Protein AF-A0A7C5SMZ6-F1 (afdb_monomer_lite)

Secondary structure (DSSP, 8-state):
-EEEEEEEEETTEEEEEEEEES-HHHHHHHHHHHHTT-HHHHHHHHHHTT-EEEEEETTEEEEETTSSEEEEEEE-SHHHHHTHHHHHHHHHHHHT-

Sequence (97 aa):
MICLDREVNYRGATFRIVIETVSDTLCREILGLVERGEFSKLLELIKLHGGCKILSENPLKVVSGDQQIVVTSEPLNPLAKQSWELVVSRVKEYCSH

pLDDT: mean 90.46, std 5.93, range [57.16, 96.88]

Structure (mmCIF, N/CA/C/O backbone):
data_AF-A0A7C5SMZ6-F1
#
_entry.id   AF-A0A7C5SMZ6-F1
#
loop_
_atom_site.group_PDB
_atom_site.id
_atom_site.type_symbol
_atom_site.label_atom_id
_atom_site.label_alt_id
_atom_site.label_comp_id
_atom_site.label_asym_id
_atom_site.label_entity_id
_atom_site.label_seq_id
_atom_site.pdbx_PDB_ins_code
_atom_site.Cartn_x
_atom_site.Cartn_y
_atom_site.Cartn_z
_atom_site.occupancy
_atom_site.B_iso_or_equiv
_atom_site.auth_seq_id
_atom_site.auth_comp_id
_atom_site.auth_asym_id
_atom_site.auth_atom_id
_atom_site.pdbx_PDB_model_num
ATOM 1 N N . MET A 1 1 ? -11.631 -9.492 2.477 1.00 92.94 1 MET A N 1
ATOM 2 C CA . MET A 1 1 ? -11.967 -9.719 1.054 1.00 92.94 1 MET A CA 1
ATOM 3 C C . MET A 1 1 ? -10.980 -8.937 0.2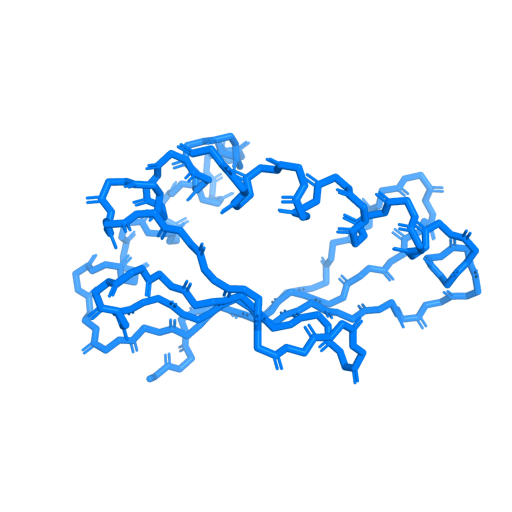07 1.00 92.94 1 MET A C 1
ATOM 5 O O . MET A 1 1 ? -10.726 -7.786 0.542 1.00 92.94 1 MET A O 1
ATOM 9 N N . ILE A 1 2 ? -10.445 -9.526 -0.868 1.00 94.31 2 ILE A N 1
ATOM 10 C CA . ILE A 1 2 ? -9.639 -8.776 -1.843 1.00 94.31 2 ILE A CA 1
ATOM 11 C C . ILE A 1 2 ? -10.581 -7.861 -2.621 1.00 94.31 2 ILE A C 1
ATOM 13 O O . ILE A 1 2 ? -11.523 -8.337 -3.249 1.00 94.31 2 ILE A O 1
ATOM 17 N N . CYS A 1 3 ? -10.333 -6.560 -2.544 1.00 94.31 3 CYS A N 1
ATOM 18 C CA . CYS A 1 3 ? -11.086 -5.552 -3.274 1.00 94.31 3 CYS A CA 1
ATOM 19 C C . CYS A 1 3 ? -10.407 -5.166 -4.589 1.00 94.31 3 CYS A C 1
ATOM 21 O O . CYS A 1 3 ? -11.061 -5.006 -5.615 1.00 94.31 3 CYS A O 1
ATOM 23 N N . LEU A 1 4 ? -9.082 -5.025 -4.553 1.00 94.31 4 LEU A N 1
ATOM 24 C CA . LEU A 1 4 ? -8.269 -4.651 -5.700 1.00 94.31 4 LEU A CA 1
ATOM 25 C C . LEU A 1 4 ? -6.988 -5.480 -5.692 1.00 94.31 4 LEU A C 1
ATOM 27 O O . LEU A 1 4 ? -6.353 -5.613 -4.651 1.00 94.31 4 LEU A O 1
ATOM 31 N N . ASP A 1 5 ? -6.596 -5.985 -6.854 1.00 95.69 5 ASP A N 1
ATOM 32 C CA . ASP A 1 5 ? -5.284 -6.583 -7.102 1.00 95.69 5 ASP A CA 1
ATOM 33 C C . ASP A 1 5 ? -4.814 -6.091 -8.469 1.00 95.69 5 ASP A C 1
ATOM 35 O O . ASP A 1 5 ? -5.435 -6.392 -9.493 1.00 95.69 5 ASP A O 1
ATOM 39 N N . ARG A 1 6 ? -3.794 -5.230 -8.483 1.00 93.56 6 ARG A N 1
ATOM 40 C CA . ARG A 1 6 ? -3.354 -4.564 -9.710 1.00 93.56 6 ARG A CA 1
ATOM 41 C C . ARG A 1 6 ? -1.858 -4.309 -9.727 1.00 93.56 6 ARG A C 1
ATOM 43 O O . ARG A 1 6 ? -1.259 -3.909 -8.732 1.00 93.56 6 ARG A O 1
ATOM 50 N N . GLU A 1 7 ? -1.282 -4.436 -10.914 1.00 94.62 7 GLU A N 1
ATOM 51 C CA . GLU A 1 7 ? 0.061 -3.954 -11.204 1.00 94.62 7 GLU A CA 1
ATOM 52 C C . GLU A 1 7 ? 0.035 -2.475 -11.605 1.00 94.62 7 GLU A C 1
ATOM 54 O O . GLU A 1 7 ? -0.708 -2.055 -12.498 1.00 94.62 7 GLU A O 1
ATOM 59 N N . VAL A 1 8 ? 0.868 -1.674 -10.947 1.00 89.69 8 VAL A N 1
ATOM 60 C CA . VAL A 1 8 ? 1.072 -0.260 -11.251 1.00 89.69 8 VAL A CA 1
ATOM 61 C C . VAL A 1 8 ? 2.470 -0.085 -11.817 1.00 89.69 8 VAL A C 1
ATOM 63 O O . VAL A 1 8 ? 3.462 -0.413 -11.164 1.00 89.69 8 VAL A O 1
ATOM 66 N N . ASN A 1 9 ? 2.546 0.455 -13.033 1.00 91.69 9 ASN A N 1
ATOM 67 C CA . ASN A 1 9 ? 3.802 0.821 -13.670 1.00 91.69 9 ASN A CA 1
ATOM 68 C C . ASN A 1 9 ? 4.013 2.334 -13.579 1.00 91.69 9 ASN A C 1
ATOM 70 O O . ASN A 1 9 ? 3.178 3.115 -14.036 1.00 91.69 9 ASN A O 1
ATOM 74 N N . TYR A 1 10 ? 5.145 2.746 -13.020 1.00 85.12 10 TYR A N 1
ATOM 75 C CA . TYR A 1 10 ? 5.563 4.139 -12.996 1.00 85.12 10 TYR A CA 1
ATOM 76 C C . TYR A 1 10 ? 7.016 4.249 -13.440 1.00 85.12 10 TYR A C 1
ATOM 78 O O . TYR A 1 10 ? 7.921 3.740 -12.780 1.00 85.12 10 TYR A O 1
ATOM 86 N N . ARG A 1 11 ? 7.247 4.924 -14.573 1.00 89.50 11 ARG A N 1
ATOM 87 C CA . ARG A 1 11 ? 8.587 5.107 -15.163 1.00 89.50 11 ARG A CA 1
ATOM 88 C C . ARG A 1 11 ? 9.362 3.783 -15.308 1.00 89.50 11 ARG A C 1
ATOM 90 O O . ARG A 1 11 ? 10.565 3.742 -15.082 1.00 89.50 11 ARG A O 1
ATOM 97 N N . GLY A 1 12 ? 8.665 2.695 -15.647 1.00 91.31 12 G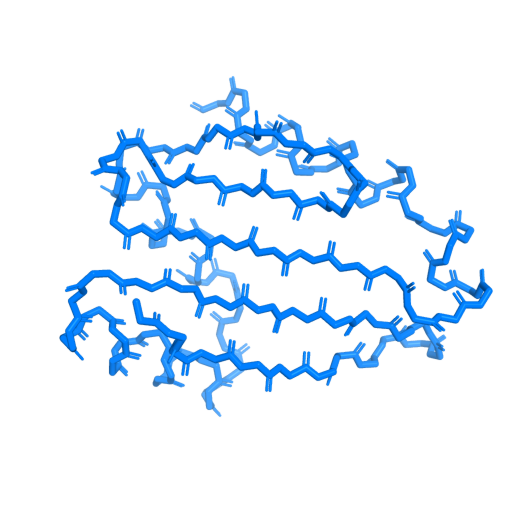LY A N 1
ATOM 98 C CA . GLY A 1 12 ? 9.249 1.360 -15.791 1.00 91.31 12 GLY A CA 1
ATOM 99 C C . GLY A 1 12 ? 9.375 0.563 -14.488 1.00 91.31 12 GLY A C 1
ATOM 100 O O . GLY A 1 12 ? 9.573 -0.648 -14.554 1.00 91.31 12 GLY A O 1
ATOM 101 N N . ALA A 1 13 ? 9.229 1.180 -13.311 1.00 93.69 13 ALA A N 1
ATOM 102 C CA . ALA A 1 13 ? 9.138 0.460 -12.044 1.00 93.69 13 ALA A CA 1
ATOM 103 C C . ALA A 1 13 ? 7.732 -0.134 -11.913 1.00 93.69 13 ALA A C 1
ATOM 105 O O . ALA A 1 13 ? 6.748 0.594 -12.027 1.00 93.69 13 ALA A O 1
ATOM 106 N N . THR A 1 14 ? 7.640 -1.448 -11.705 1.00 95.69 14 THR A N 1
ATOM 107 C CA . THR A 1 14 ? 6.350 -2.143 -11.577 1.00 95.69 14 THR A CA 1
ATOM 108 C C . THR A 1 14 ? 6.171 -2.646 -10.157 1.00 95.69 14 THR A C 1
ATOM 110 O O . THR A 1 14 ? 7.033 -3.356 -9.636 1.00 95.69 14 THR A O 1
ATOM 113 N N . PHE A 1 15 ? 5.045 -2.289 -9.554 1.00 94.06 15 PHE A N 1
ATOM 114 C CA . PHE A 1 15 ? 4.643 -2.721 -8.223 1.00 94.06 15 PHE A CA 1
ATOM 115 C C . PHE A 1 15 ? 3.310 -3.445 -8.321 1.00 94.06 15 PHE A C 1
ATOM 117 O O . PHE A 1 15 ? 2.432 -3.003 -9.060 1.00 94.06 15 PHE A O 1
ATOM 124 N N . ARG A 1 16 ? 3.131 -4.513 -7.553 1.00 95.81 16 ARG A N 1
ATOM 125 C CA . ARG A 1 16 ? 1.803 -5.072 -7.312 1.00 95.81 16 ARG A CA 1
ATOM 126 C C . ARG A 1 16 ? 1.219 -4.397 -6.090 1.00 95.81 16 ARG A C 1
ATOM 128 O O . ARG A 1 16 ? 1.907 -4.279 -5.081 1.00 95.81 16 ARG A O 1
ATOM 135 N N . ILE A 1 17 ? -0.033 -3.976 -6.181 1.00 93.69 17 ILE A N 1
ATOM 136 C CA . ILE A 1 17 ? -0.798 -3.420 -5.071 1.00 93.69 17 ILE A CA 1
ATOM 137 C C . ILE A 1 17 ? -2.047 -4.275 -4.898 1.00 93.69 17 ILE A C 1
ATOM 139 O O . ILE A 1 17 ? -2.861 -4.395 -5.814 1.00 93.69 17 ILE A O 1
ATOM 143 N N . VAL A 1 18 ? -2.194 -4.838 -3.706 1.00 95.81 18 VAL A N 1
ATOM 144 C CA . VAL A 1 18 ? -3.372 -5.577 -3.268 1.00 95.81 18 VAL A CA 1
ATOM 145 C C . VAL A 1 18 ? -4.032 -4.786 -2.151 1.00 95.81 18 VAL A C 1
ATOM 147 O O . VAL A 1 18 ? -3.380 -4.442 -1.166 1.00 95.81 18 VAL A O 1
ATOM 150 N N . ILE A 1 19 ? -5.318 -4.489 -2.297 1.00 94.50 19 ILE A N 1
ATOM 151 C CA . ILE A 1 19 ? -6.122 -3.836 -1.267 1.00 94.50 19 ILE A CA 1
ATOM 152 C C . ILE A 1 19 ? -7.194 -4.812 -0.816 1.00 94.50 19 ILE A C 1
ATOM 154 O O . ILE A 1 19 ? -8.013 -5.276 -1.612 1.00 94.50 19 ILE A O 1
ATOM 158 N N . GLU A 1 20 ? -7.200 -5.095 0.475 1.00 95.31 20 GLU A N 1
ATOM 159 C CA . GLU A 1 20 ? -8.194 -5.916 1.137 1.00 95.31 20 GLU A CA 1
ATOM 160 C C . GLU A 1 20 ? -9.054 -5.047 2.049 1.00 95.31 20 GLU A C 1
ATOM 162 O O . GLU A 1 20 ? -8.574 -4.112 2.691 1.00 95.31 20 GLU A O 1
ATOM 167 N N . THR A 1 21 ? -10.339 -5.372 2.125 1.00 94.19 21 THR A N 1
ATOM 168 C CA . THR A 1 21 ? -11.261 -4.744 3.068 1.00 94.19 21 THR A CA 1
ATOM 169 C C . THR A 1 21 ? -12.263 -5.751 3.616 1.00 94.19 21 THR A C 1
ATOM 171 O O . THR A 1 21 ? -12.458 -6.839 3.061 1.00 94.19 21 THR A O 1
ATOM 174 N N . VAL A 1 22 ? -12.878 -5.399 4.741 1.00 91.25 22 VAL A N 1
ATOM 175 C CA . VAL A 1 22 ? -13.966 -6.152 5.376 1.00 91.25 22 VAL A CA 1
ATOM 176 C C . VAL A 1 22 ? -15.355 -5.697 4.903 1.00 91.25 22 VAL A C 1
ATOM 178 O O . VAL A 1 22 ? -16.334 -6.367 5.213 1.00 91.25 22 VAL A O 1
ATOM 181 N N . SER A 1 23 ? -15.455 -4.588 4.154 1.00 91.69 23 SER A N 1
ATOM 182 C CA . SER A 1 23 ? -16.724 -3.953 3.763 1.00 91.69 23 SER A CA 1
ATOM 183 C C . SER A 1 23 ? -16.879 -3.819 2.244 1.00 91.69 23 SER A C 1
ATOM 185 O O . SER A 1 23 ? -16.060 -3.186 1.576 1.00 91.69 23 SER A O 1
ATOM 187 N N . ASP A 1 24 ? -17.985 -4.332 1.697 1.00 92.12 24 ASP A N 1
ATOM 188 C CA . ASP A 1 24 ? -18.356 -4.166 0.279 1.00 92.12 24 ASP A CA 1
ATOM 189 C C . ASP A 1 24 ? -18.550 -2.695 -0.113 1.00 92.12 24 ASP A C 1
ATOM 191 O O . ASP A 1 24 ? -18.330 -2.300 -1.260 1.00 92.12 24 ASP A O 1
ATOM 195 N N . THR A 1 25 ? -18.989 -1.866 0.833 1.00 92.50 25 THR A N 1
ATOM 196 C CA . THR A 1 25 ? -19.184 -0.431 0.608 1.00 92.50 25 THR A CA 1
ATOM 197 C C . THR A 1 25 ? -17.842 0.278 0.472 1.00 92.50 25 THR A C 1
ATOM 199 O O . THR A 1 25 ? -17.648 0.997 -0.506 1.00 92.50 25 THR A O 1
ATOM 202 N N . LEU A 1 26 ? -16.893 -0.002 1.375 1.00 91.19 26 LEU A N 1
ATOM 203 C CA . LEU A 1 26 ? -15.528 0.526 1.264 1.00 91.19 26 LEU A CA 1
ATOM 204 C C . LEU A 1 26 ? -14.855 0.039 -0.012 1.00 91.19 26 LEU A C 1
ATOM 206 O O . LEU A 1 26 ? -14.160 0.807 -0.672 1.00 91.19 26 LEU A O 1
ATOM 210 N N . CYS A 1 27 ? -15.100 -1.213 -0.402 1.00 93.94 27 CYS A N 1
ATOM 211 C CA . CYS A 1 27 ? -14.527 -1.723 -1.634 1.00 93.94 27 CYS A CA 1
ATOM 212 C C . CYS A 1 27 ? -15.002 -0.935 -2.864 1.00 93.94 27 CYS A C 1
ATOM 214 O O . CYS A 1 27 ? -14.191 -0.517 -3.689 1.00 93.94 27 CYS A O 1
ATOM 216 N N . ARG A 1 28 ? -16.307 -0.661 -2.967 1.00 93.19 28 ARG A N 1
ATOM 217 C CA . ARG A 1 28 ? -16.860 0.157 -4.059 1.00 93.19 28 ARG A CA 1
ATOM 218 C C . ARG A 1 28 ? -16.302 1.578 -4.074 1.00 93.19 28 ARG A C 1
ATOM 220 O O . ARG A 1 28 ? -16.044 2.113 -5.150 1.00 93.19 28 ARG A O 1
ATOM 227 N N . GLU A 1 29 ? -16.091 2.177 -2.907 1.00 90.88 29 GLU A N 1
ATOM 228 C CA . GLU A 1 29 ? -15.482 3.504 -2.794 1.00 90.88 29 GLU A CA 1
ATOM 229 C C . GLU A 1 29 ? -14.023 3.504 -3.273 1.00 90.88 29 GLU A C 1
ATOM 231 O O . GLU A 1 29 ? -13.657 4.320 -4.122 1.00 90.88 29 GLU A O 1
ATOM 236 N N . ILE A 1 30 ? -13.221 2.539 -2.811 1.00 90.88 30 ILE A N 1
ATOM 237 C CA . ILE A 1 30 ? -11.823 2.350 -3.224 1.00 90.88 30 ILE A CA 1
ATOM 238 C C . ILE A 1 30 ? -11.727 2.159 -4.740 1.00 90.88 30 ILE A C 1
ATOM 240 O O . ILE A 1 30 ? -10.935 2.839 -5.395 1.00 90.88 30 ILE A O 1
ATOM 244 N N . LEU A 1 31 ? -12.547 1.272 -5.310 1.00 91.06 31 LEU A N 1
ATOM 245 C CA . LEU A 1 31 ? -12.580 1.041 -6.755 1.00 91.06 31 LEU A CA 1
ATOM 246 C C . LEU A 1 31 ? -12.939 2.321 -7.514 1.00 91.06 31 LEU A C 1
ATOM 248 O O . LEU A 1 31 ? -12.233 2.686 -8.452 1.00 91.06 31 LEU A O 1
ATOM 252 N N . GLY A 1 32 ? -13.954 3.059 -7.055 1.00 90.00 32 GLY A N 1
ATOM 253 C CA . GLY A 1 32 ? -14.351 4.325 -7.670 1.00 90.00 32 GLY A CA 1
ATOM 254 C C . GLY A 1 32 ? -13.251 5.394 -7.644 1.00 90.00 32 GLY A C 1
ATOM 255 O O . GLY A 1 32 ? -13.114 6.150 -8.605 1.00 90.00 32 GLY A O 1
ATOM 256 N N . LEU A 1 33 ? -12.441 5.461 -6.583 1.00 88.56 33 LEU A N 1
ATOM 257 C CA . LEU A 1 33 ? -11.279 6.360 -6.520 1.00 88.56 33 LEU A CA 1
ATOM 258 C C . LEU A 1 33 ? -10.188 5.950 -7.516 1.00 88.56 33 LEU A C 1
ATOM 260 O O . LEU A 1 33 ? -9.626 6.802 -8.207 1.00 88.56 33 LEU A O 1
ATOM 264 N N . VAL A 1 34 ? -9.901 4.652 -7.616 1.00 86.06 34 VAL A N 1
ATOM 265 C CA . VAL A 1 34 ? -8.863 4.120 -8.512 1.00 86.06 34 VAL A CA 1
ATOM 266 C C . VAL A 1 34 ? -9.249 4.289 -9.980 1.00 86.06 34 VAL A C 1
ATOM 268 O O . VAL A 1 34 ? -8.406 4.684 -10.785 1.00 86.06 34 VAL A O 1
ATOM 271 N N . GLU A 1 35 ? -10.511 4.053 -10.336 1.00 86.12 35 GLU A N 1
ATOM 272 C CA . GLU A 1 35 ? -11.028 4.269 -11.694 1.00 86.12 35 GLU A CA 1
ATOM 273 C C . GLU A 1 35 ? -10.929 5.735 -12.130 1.00 86.12 35 GLU A C 1
ATOM 275 O O . GLU A 1 35 ? -10.638 6.017 -13.293 1.00 86.12 35 GLU A O 1
ATOM 280 N N . ARG A 1 36 ? -11.093 6.675 -11.192 1.00 86.75 36 ARG A N 1
ATOM 281 C CA . ARG A 1 36 ? -10.919 8.115 -11.434 1.00 86.75 36 ARG A CA 1
ATOM 282 C C . ARG A 1 36 ? -9.459 8.584 -11.373 1.00 86.75 36 ARG A C 1
ATOM 284 O O . ARG A 1 36 ? -9.192 9.756 -11.622 1.00 86.75 36 ARG A O 1
ATOM 291 N N . GLY A 1 37 ? -8.513 7.699 -11.049 1.00 79.62 37 GLY A N 1
ATOM 292 C CA . GLY A 1 37 ? -7.096 8.041 -10.887 1.00 79.62 37 GLY A CA 1
ATOM 293 C C . GLY A 1 37 ? -6.792 8.873 -9.634 1.00 79.62 37 GLY A C 1
ATOM 294 O O . GLY A 1 37 ? -5.731 9.490 -9.542 1.00 79.62 37 GLY A O 1
ATOM 295 N N . GLU A 1 38 ? -7.695 8.895 -8.654 1.00 83.94 38 GLU A N 1
ATOM 296 C CA . GLU A 1 38 ? -7.620 9.731 -7.452 1.00 83.94 38 GLU A CA 1
ATOM 297 C C . GLU A 1 38 ? -6.838 9.041 -6.318 1.00 83.94 38 GLU A C 1
ATOM 299 O O . GLU A 1 38 ? -7.312 8.910 -5.191 1.00 83.94 38 GLU A O 1
ATOM 304 N N . PHE A 1 39 ? -5.611 8.592 -6.598 1.00 73.69 39 PHE A N 1
ATOM 305 C C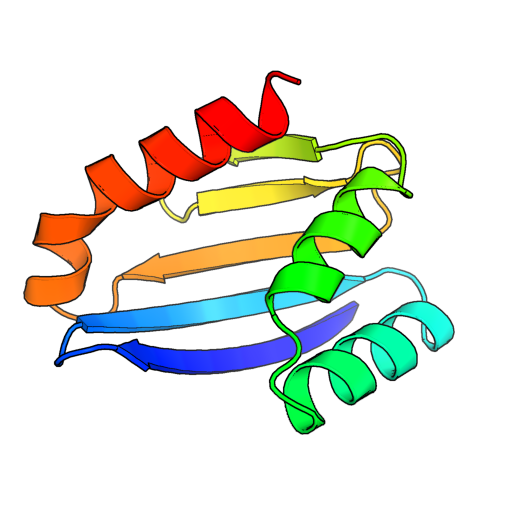A . PHE A 1 39 ? -4.791 7.845 -5.630 1.00 73.69 39 PHE A CA 1
ATOM 306 C C . PHE A 1 39 ? -4.453 8.635 -4.356 1.00 73.69 39 PHE A C 1
ATOM 308 O O . PHE A 1 39 ? -4.264 8.035 -3.300 1.00 73.69 39 PHE A O 1
ATOM 315 N N . SER A 1 40 ? -4.405 9.970 -4.416 1.00 76.56 40 SER A N 1
ATOM 316 C CA . SER A 1 40 ? -4.227 10.812 -3.224 1.00 76.56 40 SER A CA 1
ATOM 317 C C . SER A 1 40 ? -5.382 10.654 -2.232 1.00 76.56 40 SER A C 1
ATOM 319 O O . SER A 1 40 ? -5.147 10.547 -1.031 1.00 76.56 40 SER A O 1
ATOM 321 N N . LYS A 1 41 ? -6.617 10.547 -2.734 1.00 82.56 41 LYS A N 1
ATOM 322 C CA . LYS A 1 41 ? -7.814 10.355 -1.908 1.00 82.56 41 LYS A CA 1
ATOM 323 C C . LYS A 1 41 ? -7.859 8.977 -1.253 1.00 82.56 41 LYS A C 1
ATOM 325 O O . LYS A 1 41 ? -8.447 8.833 -0.191 1.00 82.56 41 LYS A O 1
ATOM 330 N N . LEU A 1 42 ? -7.212 7.969 -1.842 1.00 81.38 42 LEU A N 1
ATOM 331 C CA . LEU A 1 42 ? -7.091 6.649 -1.215 1.00 81.38 42 LEU A CA 1
ATOM 332 C C . LEU A 1 42 ? -6.289 6.723 0.094 1.00 81.38 42 LEU A C 1
ATOM 334 O O . LEU A 1 42 ? -6.649 6.084 1.079 1.00 81.38 42 LEU A O 1
ATOM 338 N N . LEU A 1 43 ? -5.216 7.517 0.117 1.00 77.38 43 LEU A N 1
ATOM 339 C CA . LEU A 1 43 ? -4.426 7.733 1.331 1.00 77.38 43 LEU A CA 1
ATOM 340 C C . LEU A 1 43 ? -5.228 8.513 2.381 1.00 77.38 43 LEU A C 1
ATOM 342 O O . LEU A 1 43 ? -5.229 8.140 3.553 1.00 77.38 43 LEU A O 1
ATOM 346 N N . GLU A 1 44 ? -5.968 9.540 1.956 1.00 83.75 44 GLU A N 1
ATOM 347 C CA . GLU A 1 44 ? -6.887 10.278 2.833 1.00 83.75 44 GLU A CA 1
ATOM 348 C C . GLU A 1 44 ? -7.964 9.366 3.434 1.00 83.75 44 GLU A C 1
ATOM 350 O O . GLU A 1 44 ? -8.232 9.458 4.631 1.00 83.75 44 GLU A O 1
ATOM 355 N N . LEU A 1 45 ? -8.523 8.443 2.644 1.00 85.62 45 LEU A N 1
ATOM 356 C CA . LEU A 1 45 ? -9.484 7.449 3.119 1.00 85.62 45 LEU A CA 1
ATOM 357 C C . LEU A 1 45 ? -8.871 6.599 4.237 1.00 85.62 45 LEU A C 1
ATOM 359 O O . LEU A 1 45 ? -9.435 6.521 5.324 1.00 85.62 45 LEU A O 1
ATOM 363 N N . ILE A 1 46 ? -7.674 6.041 4.029 1.00 83.75 46 ILE A N 1
ATOM 364 C CA . ILE A 1 46 ? -6.967 5.271 5.067 1.00 83.75 46 ILE A CA 1
ATOM 365 C C . ILE A 1 46 ? -6.777 6.111 6.341 1.00 83.75 46 ILE A C 1
ATOM 367 O O . ILE A 1 46 ? -6.966 5.604 7.444 1.00 83.75 46 ILE A O 1
ATOM 371 N N . LYS A 1 47 ? -6.469 7.406 6.209 1.00 81.75 47 LYS A N 1
ATOM 372 C CA . LYS A 1 47 ? -6.320 8.309 7.355 1.00 81.75 47 LYS A CA 1
ATOM 373 C C . LYS A 1 47 ? -7.634 8.540 8.111 1.00 81.75 47 LYS A C 1
ATOM 375 O O . LYS A 1 47 ? -7.620 8.548 9.342 1.00 81.75 47 LYS A O 1
ATOM 380 N N . LEU A 1 48 ? -8.758 8.687 7.407 1.00 86.25 48 LEU A N 1
ATOM 381 C CA . LEU A 1 48 ? -10.092 8.799 8.019 1.00 86.25 48 LEU A CA 1
ATOM 382 C C . LEU A 1 48 ? -10.474 7.539 8.809 1.00 86.25 48 LEU A C 1
ATOM 384 O O . LEU A 1 48 ? -11.189 7.629 9.804 1.00 86.25 48 LEU A O 1
ATOM 388 N N . HIS A 1 49 ? -9.917 6.390 8.434 1.00 86.94 49 HIS A N 1
ATOM 389 C CA . HIS A 1 49 ? -10.047 5.112 9.132 1.00 86.94 49 HIS A CA 1
ATOM 390 C C . HIS A 1 49 ? -9.081 4.962 10.331 1.00 86.94 49 HIS A C 1
ATOM 392 O O . HIS A 1 49 ? -8.554 3.883 10.610 1.00 86.94 49 HIS A O 1
ATOM 398 N N . GLY A 1 50 ? -8.857 6.050 11.076 1.00 85.12 50 GLY A N 1
ATOM 399 C CA . GLY A 1 50 ? -8.073 6.049 12.318 1.00 85.12 50 GLY A CA 1
ATOM 400 C C . GLY A 1 50 ? -6.553 6.072 12.124 1.00 85.12 50 GLY A C 1
ATOM 401 O O . GLY A 1 50 ? -5.823 5.637 13.013 1.00 85.12 50 GLY A O 1
ATOM 402 N N . GLY A 1 51 ? -6.073 6.563 10.979 1.00 88.94 51 GLY A N 1
ATOM 403 C CA . GLY A 1 51 ? -4.652 6.565 10.623 1.00 88.94 51 GLY A CA 1
ATOM 404 C C . GLY A 1 51 ? -4.187 5.239 10.017 1.00 88.94 51 GLY A C 1
ATOM 405 O O . GLY A 1 51 ? -4.993 4.430 9.558 1.00 88.94 51 GLY A O 1
ATOM 406 N N . CYS A 1 52 ? -2.874 5.005 10.002 1.00 90.56 52 CYS A N 1
ATOM 407 C CA . CYS A 1 52 ? -2.309 3.764 9.482 1.00 90.56 52 CYS A CA 1
ATOM 408 C C . CYS A 1 52 ? -1.156 3.219 10.316 1.00 90.56 52 CYS A C 1
ATOM 410 O O . CYS A 1 52 ? -0.453 3.943 11.013 1.00 90.56 52 CYS A O 1
ATOM 412 N N . LYS A 1 53 ? -0.955 1.905 10.217 1.00 91.94 53 LYS A N 1
ATOM 413 C CA . LYS A 1 53 ? 0.133 1.175 10.859 1.00 91.94 53 LYS A CA 1
ATOM 414 C C . LYS A 1 53 ? 0.801 0.253 9.852 1.00 91.94 53 LYS A C 1
ATOM 416 O O . LYS A 1 53 ? 0.134 -0.459 9.105 1.00 91.94 53 LYS A O 1
ATOM 421 N N . ILE A 1 54 ? 2.128 0.223 9.871 1.00 93.19 54 ILE A N 1
ATOM 422 C CA . ILE A 1 54 ? 2.912 -0.717 9.069 1.00 93.19 54 ILE A CA 1
ATOM 423 C C . ILE A 1 54 ? 3.037 -2.034 9.842 1.00 93.19 54 ILE A C 1
ATOM 425 O O . ILE A 1 54 ? 3.462 -2.050 10.997 1.00 93.19 54 ILE A O 1
ATOM 429 N N . LEU A 1 55 ? 2.641 -3.137 9.208 1.00 93.56 55 LEU A N 1
ATOM 430 C CA . LEU A 1 55 ? 2.745 -4.499 9.741 1.00 93.56 55 LEU A CA 1
ATOM 431 C C . LEU A 1 55 ? 3.985 -5.234 9.222 1.00 93.56 55 LEU A C 1
ATOM 433 O O . LEU A 1 55 ? 4.528 -6.088 9.914 1.00 93.56 55 LEU A O 1
ATOM 437 N N . SER A 1 56 ? 4.409 -4.929 7.996 1.00 94.69 56 SER A N 1
ATOM 438 C CA . SER A 1 56 ? 5.601 -5.490 7.354 1.00 94.69 56 SER A CA 1
ATOM 439 C C . SER A 1 56 ? 6.123 -4.507 6.311 1.00 94.69 56 SER A C 1
ATOM 441 O O . SER A 1 56 ? 5.344 -3.737 5.759 1.00 94.69 56 SER A O 1
ATOM 443 N N . GLU A 1 57 ? 7.420 -4.545 6.018 1.00 93.12 57 GLU A N 1
ATOM 444 C CA . GLU A 1 57 ? 8.067 -3.715 4.988 1.00 93.12 57 GLU A CA 1
ATOM 445 C C . GLU A 1 57 ? 8.415 -4.510 3.720 1.00 93.12 57 GLU A C 1
ATOM 447 O O . GLU A 1 57 ? 8.755 -3.928 2.689 1.00 93.12 57 GLU A O 1
ATOM 452 N N . ASN A 1 58 ? 8.333 -5.844 3.777 1.00 91.00 58 ASN A N 1
ATOM 453 C CA . ASN A 1 58 ? 8.662 -6.717 2.655 1.00 91.00 58 ASN A CA 1
ATOM 454 C C . ASN A 1 58 ? 7.840 -8.029 2.689 1.00 91.00 58 ASN A 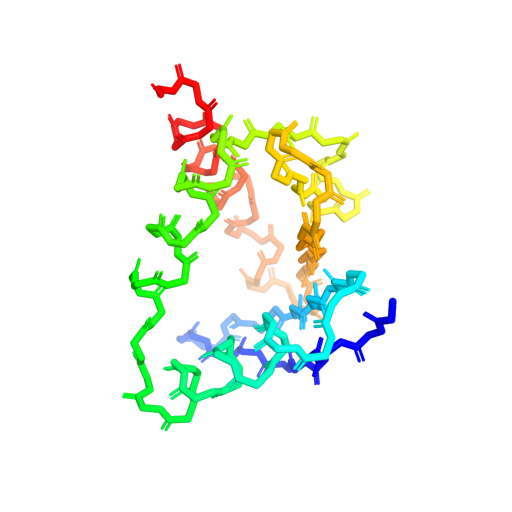C 1
ATOM 456 O O . ASN A 1 58 ? 8.199 -8.947 3.428 1.00 91.00 58 ASN A O 1
ATOM 460 N N . PRO A 1 59 ? 6.724 -8.133 1.939 1.00 92.94 59 PRO A N 1
ATOM 461 C CA . PRO A 1 59 ? 6.067 -7.049 1.203 1.00 92.94 59 PRO A CA 1
ATOM 462 C C . PRO A 1 59 ? 5.545 -5.965 2.160 1.00 92.94 59 PRO A C 1
ATOM 464 O O . PRO A 1 59 ? 5.286 -6.244 3.336 1.00 92.94 59 PRO A O 1
ATOM 467 N N . LEU A 1 60 ? 5.403 -4.731 1.672 1.00 94.69 60 LEU A N 1
ATOM 468 C CA . LEU A 1 60 ? 4.931 -3.602 2.474 1.00 94.69 60 LEU A CA 1
ATOM 469 C C . LEU A 1 60 ? 3.454 -3.816 2.780 1.00 94.69 60 LEU A C 1
ATOM 471 O O . LEU A 1 60 ? 2.628 -3.771 1.874 1.00 94.69 60 LEU A O 1
ATOM 475 N N . LYS A 1 61 ? 3.129 -4.047 4.048 1.00 95.12 61 LYS A N 1
ATOM 476 C CA . LYS A 1 61 ? 1.761 -4.231 4.532 1.00 95.12 61 LYS A CA 1
ATOM 477 C C . LYS A 1 61 ? 1.386 -3.085 5.449 1.00 95.12 61 LYS A C 1
ATOM 479 O O . LYS A 1 61 ? 2.000 -2.913 6.501 1.00 95.12 61 LYS A O 1
ATOM 484 N N . VAL A 1 62 ? 0.361 -2.343 5.064 1.00 93.50 62 VAL A N 1
ATOM 485 C CA . VAL A 1 62 ? -0.208 -1.227 5.819 1.00 93.50 62 VAL A CA 1
ATOM 486 C C . VAL A 1 62 ? -1.635 -1.585 6.195 1.00 93.50 62 VAL A C 1
ATOM 488 O O . VAL A 1 62 ? -2.388 -2.056 5.350 1.00 93.50 62 VAL A O 1
ATOM 491 N N . VAL A 1 63 ? -2.011 -1.359 7.446 1.00 93.81 63 VAL A N 1
ATOM 492 C CA . VAL A 1 63 ? -3.381 -1.530 7.933 1.00 93.81 63 VAL A CA 1
ATOM 493 C C . VAL A 1 63 ? -3.918 -0.194 8.435 1.00 93.81 63 VAL A C 1
ATOM 495 O O . VAL A 1 63 ? -3.158 0.587 9.014 1.00 93.81 63 VAL A O 1
ATOM 498 N N . SER A 1 64 ? -5.200 0.087 8.205 1.00 93.44 64 SER A N 1
ATOM 499 C CA . SER A 1 64 ? -5.873 1.242 8.809 1.00 93.44 64 SER A CA 1
ATOM 500 C C . SER A 1 64 ? -5.997 1.082 10.329 1.00 93.44 64 SER A C 1
ATOM 502 O O . SER A 1 64 ? -5.984 -0.036 10.850 1.00 93.44 64 SER A O 1
ATOM 504 N N . GLY A 1 65 ? -6.116 2.188 11.064 1.00 89.94 65 GLY A N 1
ATOM 505 C CA . GLY A 1 65 ? -6.236 2.169 12.529 1.00 89.94 65 GLY A CA 1
ATOM 506 C C . GLY A 1 65 ? -7.448 1.381 13.035 1.00 89.94 65 GLY A C 1
ATOM 507 O O . GLY A 1 65 ? -7.370 0.707 14.062 1.00 89.94 65 GLY A O 1
ATOM 508 N N . ASP A 1 66 ? -8.543 1.399 12.278 1.00 92.00 66 ASP A N 1
ATOM 509 C CA . ASP A 1 66 ? -9.754 0.619 12.549 1.00 92.00 66 ASP A CA 1
ATOM 510 C C . ASP A 1 66 ? -9.738 -0.810 11.969 1.00 92.00 66 ASP A C 1
ATOM 512 O O . ASP A 1 66 ? -10.715 -1.545 12.112 1.00 92.00 66 ASP A O 1
ATOM 516 N N . GLN A 1 67 ? -8.635 -1.209 11.329 1.00 90.88 67 GLN A N 1
ATOM 517 C CA . GLN A 1 67 ? -8.409 -2.528 10.729 1.00 90.88 67 GLN A CA 1
ATOM 518 C C . GLN A 1 67 ? -9.356 -2.900 9.574 1.00 90.88 67 GLN A C 1
ATOM 520 O O . GLN A 1 67 ? -9.421 -4.067 9.182 1.00 90.88 67 GLN A O 1
ATOM 525 N N . GLN A 1 68 ? -10.068 -1.934 8.988 1.00 93.44 68 GLN A N 1
ATOM 526 C CA . GLN A 1 68 ? -10.984 -2.195 7.874 1.00 93.44 68 GLN A CA 1
ATOM 527 C C . GLN A 1 68 ? -10.315 -2.256 6.502 1.00 93.44 68 GLN A C 1
ATOM 529 O O . GLN A 1 68 ? -10.913 -2.806 5.572 1.00 93.44 68 GLN A O 1
ATOM 534 N N . ILE A 1 69 ? -9.115 -1.690 6.356 1.00 93.56 69 ILE A N 1
ATOM 535 C CA . ILE A 1 69 ? -8.370 -1.636 5.096 1.00 93.56 69 ILE A CA 1
ATOM 536 C C . ILE A 1 69 ? -6.969 -2.197 5.328 1.00 93.56 69 ILE A C 1
ATOM 538 O O . ILE A 1 69 ? -6.258 -1.758 6.232 1.00 93.56 69 ILE A O 1
ATOM 542 N N . VAL A 1 70 ? -6.553 -3.133 4.479 1.00 94.69 70 VAL A N 1
ATOM 543 C CA . VAL A 1 70 ? -5.174 -3.623 4.409 1.00 94.69 70 VAL A CA 1
ATOM 544 C C . VAL A 1 70 ? -4.650 -3.385 3.002 1.00 94.69 70 VAL A C 1
ATOM 546 O O . VAL A 1 70 ? -5.239 -3.841 2.028 1.00 94.69 70 VAL A O 1
ATOM 549 N N . VAL A 1 71 ? -3.529 -2.683 2.886 1.00 93.62 71 VAL A N 1
ATOM 550 C CA . VAL A 1 71 ? -2.816 -2.472 1.627 1.00 93.62 71 VAL A CA 1
ATOM 551 C C . VAL A 1 71 ? -1.524 -3.270 1.675 1.00 93.62 71 VAL A C 1
ATOM 553 O O . VAL A 1 71 ? -0.666 -3.015 2.519 1.00 93.62 71 VAL A O 1
ATOM 556 N N . THR A 1 72 ? -1.374 -4.222 0.762 1.00 95.31 72 THR A N 1
ATOM 557 C CA . THR A 1 72 ? -0.122 -4.941 0.524 1.00 95.31 72 THR A CA 1
ATOM 558 C C . THR A 1 72 ? 0.486 -4.450 -0.784 1.00 95.31 72 THR A C 1
ATOM 560 O O . THR A 1 72 ? -0.188 -4.425 -1.809 1.00 95.31 72 THR A O 1
ATOM 563 N N . SER A 1 73 ? 1.758 -4.067 -0.767 1.00 94.88 73 SER A N 1
ATOM 564 C CA . SER A 1 73 ? 2.506 -3.661 -1.953 1.00 94.88 73 SER A CA 1
ATOM 565 C C . SER A 1 73 ? 3.823 -4.425 -2.045 1.00 94.88 73 SER A C 1
ATOM 567 O O . SER A 1 73 ? 4.478 -4.664 -1.027 1.00 94.88 73 SER A O 1
ATOM 569 N N . GLU A 1 74 ? 4.227 -4.800 -3.255 1.00 95.88 74 GLU A N 1
ATOM 570 C CA . GLU A 1 74 ? 5.509 -5.460 -3.506 1.00 95.88 74 GLU A CA 1
ATOM 571 C C . GLU A 1 74 ? 6.142 -5.034 -4.840 1.00 95.88 74 GLU A C 1
ATOM 573 O O . GLU A 1 74 ? 5.433 -4.799 -5.825 1.00 95.88 74 GLU A O 1
ATOM 578 N N . PRO A 1 75 ? 7.482 -4.934 -4.909 1.00 96.75 75 PRO A N 1
ATOM 579 C CA . PRO A 1 75 ? 8.180 -4.614 -6.146 1.00 96.75 75 PRO A CA 1
ATOM 580 C C . PRO A 1 75 ? 8.288 -5.853 -7.049 1.00 96.75 75 PRO A C 1
ATOM 582 O O . PRO A 1 75 ? 8.862 -6.870 -6.659 1.00 96.75 75 PRO A O 1
ATOM 585 N N . LEU A 1 76 ? 7.819 -5.753 -8.295 1.00 96.88 76 LEU A N 1
ATOM 586 C CA . LEU A 1 76 ? 7.823 -6.874 -9.249 1.00 96.88 76 LEU A CA 1
ATOM 587 C C . LEU A 1 76 ? 9.058 -6.920 -10.152 1.00 96.88 76 LEU A C 1
ATOM 589 O O . LEU A 1 76 ? 9.347 -7.950 -10.756 1.00 96.88 76 LEU A O 1
ATOM 593 N N . ASN A 1 77 ? 9.808 -5.823 -10.265 1.00 96.69 77 ASN A N 1
ATOM 594 C CA . ASN A 1 77 ? 10.962 -5.752 -11.158 1.00 96.69 77 ASN A CA 1
ATOM 595 C C . ASN A 1 77 ? 12.180 -5.062 -10.510 1.00 96.69 77 ASN A C 1
ATOM 597 O O . ASN A 1 77 ? 12.049 -4.430 -9.460 1.00 96.69 77 ASN A O 1
ATOM 601 N N . PRO A 1 78 ? 13.390 -5.188 -11.094 1.00 96.00 78 PRO A N 1
ATOM 602 C CA . PRO A 1 78 ? 14.609 -4.646 -10.491 1.00 96.00 78 PRO A CA 1
ATOM 603 C C . PRO A 1 78 ? 14.560 -3.136 -10.227 1.00 96.00 78 PRO A C 1
ATOM 605 O O . PRO A 1 78 ? 15.052 -2.683 -9.198 1.00 96.00 78 PRO A O 1
ATOM 608 N N . LEU A 1 79 ? 13.922 -2.364 -11.109 1.00 94.31 79 LEU A N 1
ATOM 609 C CA . LEU A 1 79 ? 13.797 -0.915 -10.942 1.00 94.31 79 LEU A CA 1
ATOM 610 C C . LEU A 1 79 ? 12.882 -0.548 -9.758 1.00 94.31 79 LEU A C 1
ATOM 612 O O . LEU A 1 79 ? 13.178 0.369 -8.989 1.00 94.31 79 LEU A O 1
ATOM 616 N N . ALA A 1 80 ? 11.805 -1.308 -9.555 1.00 94.88 80 ALA A N 1
ATOM 617 C CA . ALA A 1 80 ? 10.955 -1.190 -8.376 1.00 94.88 80 ALA A CA 1
ATOM 618 C C . ALA A 1 80 ? 11.702 -1.581 -7.092 1.00 94.88 80 ALA A C 1
ATOM 620 O O . ALA A 1 80 ? 11.570 -0.901 -6.079 1.00 94.88 80 ALA A O 1
ATOM 621 N N . LYS A 1 81 ? 12.552 -2.617 -7.139 1.00 94.75 81 LYS A N 1
ATOM 622 C CA . LYS A 1 81 ? 13.384 -3.021 -5.991 1.00 94.75 81 LYS A CA 1
ATOM 623 C C . LYS A 1 81 ? 14.378 -1.932 -5.585 1.00 94.75 81 LYS A C 1
ATOM 625 O O . LYS A 1 81 ? 14.520 -1.668 -4.399 1.00 94.75 81 LYS A O 1
ATOM 630 N N . GLN A 1 82 ? 15.013 -1.263 -6.550 1.00 94.44 82 GLN A N 1
ATOM 631 C CA . GLN A 1 82 ? 15.954 -0.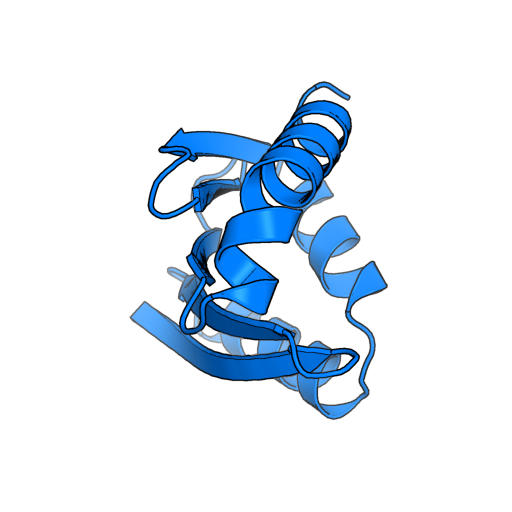164 -6.279 1.00 94.44 82 GLN A CA 1
ATOM 632 C C . GLN A 1 82 ? 15.295 1.038 -5.596 1.00 94.44 82 GLN A C 1
ATOM 634 O O . GLN A 1 82 ? 15.924 1.711 -4.788 1.00 94.44 82 GLN A O 1
ATOM 639 N N . SER A 1 83 ? 14.031 1.313 -5.915 1.00 92.44 83 SER A N 1
ATOM 640 C CA . SER A 1 83 ? 13.276 2.417 -5.314 1.00 92.44 83 SER A CA 1
ATOM 641 C C . SER A 1 83 ? 12.462 2.002 -4.082 1.00 92.44 83 SER A C 1
ATOM 643 O O . SER A 1 83 ? 11.781 2.842 -3.495 1.00 92.44 83 SER A O 1
ATOM 645 N N . TRP A 1 84 ? 12.540 0.735 -3.658 1.00 94.06 84 TRP A N 1
ATOM 646 C CA . TRP A 1 84 ? 11.670 0.183 -2.619 1.00 94.06 84 TRP A CA 1
ATOM 647 C C . TRP A 1 84 ? 11.873 0.829 -1.251 1.00 94.06 84 TRP A C 1
ATOM 649 O O . TRP A 1 84 ? 10.902 1.220 -0.609 1.00 94.06 84 TRP A O 1
ATOM 659 N N . GLU A 1 85 ? 13.124 1.011 -0.830 1.00 93.25 85 GLU A N 1
ATOM 660 C CA . GLU A 1 85 ? 13.443 1.641 0.457 1.00 93.25 85 GLU A CA 1
ATOM 661 C C . GLU A 1 85 ? 12.864 3.058 0.556 1.00 93.25 85 GLU A C 1
ATOM 663 O O . GLU A 1 85 ? 12.307 3.434 1.587 1.00 93.25 85 GLU A O 1
ATOM 668 N N . LEU A 1 86 ? 12.904 3.822 -0.543 1.00 92.00 86 LEU A N 1
ATOM 669 C CA . LEU A 1 86 ? 12.310 5.157 -0.613 1.00 92.00 86 LEU A CA 1
ATOM 670 C C . LEU A 1 86 ? 10.782 5.107 -0.483 1.00 92.00 86 LEU A C 1
ATOM 672 O O . LEU A 1 86 ? 10.196 5.945 0.203 1.00 92.00 86 LEU A O 1
ATOM 676 N N . VAL A 1 87 ? 10.131 4.135 -1.132 1.00 90.44 87 VAL A N 1
ATOM 677 C CA . VAL A 1 87 ? 8.678 3.927 -1.018 1.00 90.44 87 VAL A CA 1
ATOM 678 C C . VAL A 1 87 ? 8.302 3.607 0.427 1.00 90.44 87 VAL A C 1
ATOM 680 O O . VAL A 1 87 ? 7.419 4.260 0.983 1.00 90.44 87 VAL A O 1
ATOM 683 N N . VAL A 1 88 ? 9.002 2.662 1.058 1.00 92.75 88 VAL A N 1
ATOM 684 C CA . VAL A 1 88 ? 8.769 2.286 2.459 1.00 92.75 88 VAL A CA 1
ATOM 685 C C . VAL A 1 88 ? 8.994 3.481 3.391 1.00 92.75 88 VAL A C 1
ATOM 687 O O . VAL A 1 88 ? 8.159 3.729 4.258 1.00 92.75 88 VAL A O 1
ATOM 690 N N . SER A 1 89 ? 10.063 4.262 3.190 1.00 92.62 89 SER A N 1
ATOM 691 C CA . SER A 1 89 ? 10.341 5.469 3.987 1.00 92.62 89 SER A CA 1
ATOM 692 C C . SER A 1 89 ? 9.206 6.488 3.902 1.00 92.62 89 SER A C 1
ATOM 694 O O . SER A 1 89 ? 8.724 6.960 4.928 1.00 92.62 89 SER A O 1
ATOM 696 N N . ARG A 1 90 ? 8.702 6.773 2.695 1.00 90.00 90 ARG A N 1
ATOM 697 C CA . ARG A 1 90 ? 7.581 7.710 2.513 1.00 90.00 90 ARG A CA 1
ATOM 698 C C . ARG A 1 90 ? 6.303 7.240 3.195 1.00 90.00 90 ARG A C 1
ATOM 700 O O . ARG A 1 90 ? 5.567 8.049 3.750 1.00 90.00 90 ARG A O 1
ATOM 707 N N . VAL A 1 91 ? 6.026 5.939 3.162 1.00 88.88 91 VAL A N 1
ATOM 708 C CA . VAL A 1 91 ? 4.852 5.381 3.844 1.00 88.88 91 VAL A CA 1
ATOM 709 C C . VAL A 1 91 ? 5.026 5.425 5.363 1.00 88.88 91 VAL A C 1
ATOM 711 O O . VAL A 1 91 ? 4.066 5.731 6.065 1.00 88.88 91 VAL A O 1
ATOM 714 N N . LYS A 1 92 ? 6.240 5.204 5.885 1.00 90.06 92 LYS A N 1
ATOM 715 C CA . LYS A 1 92 ? 6.551 5.400 7.312 1.00 90.06 92 LYS A CA 1
ATOM 716 C C . LYS A 1 92 ? 6.302 6.834 7.752 1.00 90.06 92 LYS A C 1
ATOM 718 O O . LYS A 1 92 ? 5.653 7.036 8.773 1.00 90.06 92 LYS A O 1
ATOM 723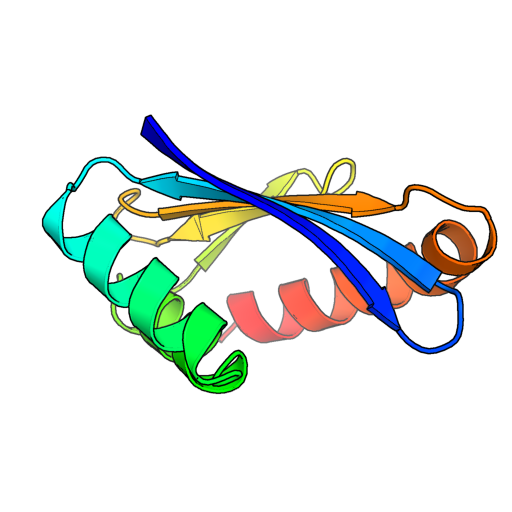 N N . GLU A 1 93 ? 6.785 7.807 6.984 1.00 89.00 93 GLU A N 1
ATOM 724 C CA . GLU A 1 93 ? 6.541 9.229 7.243 1.00 89.00 93 GLU A CA 1
ATOM 725 C C . GLU A 1 93 ? 5.038 9.517 7.271 1.00 89.00 93 GLU A C 1
ATOM 727 O O . GLU A 1 93 ? 4.546 10.117 8.221 1.00 89.00 93 GLU A O 1
ATOM 732 N N . TYR A 1 94 ? 4.288 9.002 6.293 1.00 84.50 94 TYR A N 1
ATOM 733 C CA . TYR A 1 94 ? 2.840 9.190 6.228 1.00 84.50 94 TYR A CA 1
ATOM 734 C C . TYR A 1 94 ? 2.088 8.560 7.413 1.00 84.50 94 TYR A C 1
ATOM 736 O O . TYR A 1 94 ? 1.179 9.185 7.947 1.00 84.50 94 TYR A O 1
ATOM 744 N N . CYS A 1 95 ? 2.466 7.351 7.845 1.00 85.50 95 CYS A N 1
ATOM 745 C CA . CYS A 1 95 ? 1.810 6.652 8.959 1.00 85.50 95 CYS A CA 1
ATOM 746 C C . CYS A 1 95 ? 2.280 7.086 10.355 1.00 85.50 95 CYS A C 1
ATOM 748 O O . CYS A 1 95 ? 1.705 6.646 11.346 1.00 85.50 95 CYS A O 1
ATOM 750 N N . SER A 1 96 ? 3.316 7.920 10.459 1.00 78.25 96 SER A N 1
ATOM 751 C CA . SER A 1 96 ? 3.804 8.442 11.745 1.00 78.25 96 SER A CA 1
ATOM 752 C C . SER A 1 96 ? 3.092 9.732 12.190 1.00 78.25 96 SER A C 1
ATOM 754 O O . SER A 1 96 ? 3.410 10.251 13.260 1.00 78.25 96 SER A O 1
ATOM 756 N N . HIS A 1 97 ? 2.150 10.249 11.387 1.00 57.16 97 HIS A N 1
ATOM 757 C CA . HIS A 1 97 ? 1.398 11.494 11.600 1.00 57.16 97 HIS A CA 1
ATOM 758 C C . HIS A 1 97 ? -0.111 11.260 11.703 1.00 57.16 97 HIS A C 1
ATOM 760 O O . HIS A 1 97 ? -0.747 11.984 12.500 1.00 57.16 97 HIS A O 1
#

Foldseek 3Di:
DWLDWDWDDDPNWIKTKTKDFPDPVVSVVLVVCVVVVNVVVVLVVLVVQVAWDFPDLAQTWIARPVRGMIMTMHTPDPVNVVCSVVVSVVVVVRRVD

Radius of gyration: 12.84 Å; chains: 1; bounding box: 35×21×28 Å